Protein AF-A0A364NIR6-F1 (afdb_monomer_lite)

Sequence (88 aa):
MGFGGISIWQLVIVLGIVILLFGTKKLRGLGGDIGSAVKGFKKAMNDEETKETTESADKKKITNEDAQFSEQASTDDKKDKTTDSSSK

Organism: NCBI:txid2219697

Foldseek 3Di:
DDPVPPDPVNVVVVVVVVCVVCPPVNCCVVVVVVVVVVVVVVVVVVVVVCVVPDDDDDDPDPDPDPPPPPDDDDDDDDDDDDDDPDDD

pLDDT: mean 70.18, std 20.46, range [37.03, 95.75]

Secondary structure (DSSP, 8-state):
--STT--HHHHHHHHHHHHHHHHHHHHHHHHHHHHHHHHHHHHHHHHHHHHTS-S---------------------------------

Radius of gyration: 24.42 Å; chains: 1; bounding box: 24×84×45 Å

InterPro domains:
  IPR003369 Sec-independent protein translocase protein TatA/B/E [PF02416] (3-47)
  IPR006312 Sec-independent protein translocase protein TatA/E [MF_00236] (3-88)
  IPR006312 Sec-independent protein translocase protein TatA/E [TIGR01411] (5-50)

Structure (mmCIF, N/CA/C/O backbone):
data_AF-A0A364NIR6-F1
#
_entry.id   AF-A0A364NIR6-F1
#
loop_
_atom_site.group_PDB
_atom_site.id
_atom_site.type_symbol
_atom_site.label_atom_id
_atom_site.label_alt_id
_atom_site.label_comp_id
_atom_site.label_asym_id
_atom_site.label_entity_id
_atom_site.label_seq_id
_atom_site.pdbx_PDB_ins_code
_atom_site.Cartn_x
_atom_site.Cartn_y
_atom_site.Cartn_z
_atom_site.occupancy
_atom_site.B_iso_or_equiv
_atom_site.auth_seq_id
_atom_site.auth_comp_id
_atom_site.auth_asym_id
_atom_site.auth_atom_id
_atom_site.pdbx_PDB_model_num
ATOM 1 N N . MET A 1 1 ? 3.771 -28.377 -5.444 1.00 56.25 1 MET A N 1
ATOM 2 C CA . MET A 1 1 ? 4.481 -27.334 -6.218 1.00 56.25 1 MET A CA 1
ATOM 3 C C . MET A 1 1 ? 4.057 -25.966 -5.679 1.00 56.25 1 MET A C 1
ATOM 5 O O . MET A 1 1 ? 3.346 -25.226 -6.338 1.00 56.25 1 MET A O 1
ATOM 9 N N . GLY A 1 2 ? 4.356 -25.713 -4.399 1.00 52.53 2 GLY A N 1
ATOM 10 C CA . GLY A 1 2 ? 3.831 -24.560 -3.659 1.00 52.53 2 GLY A CA 1
ATOM 11 C C . GLY A 1 2 ? 4.729 -23.330 -3.773 1.00 52.53 2 G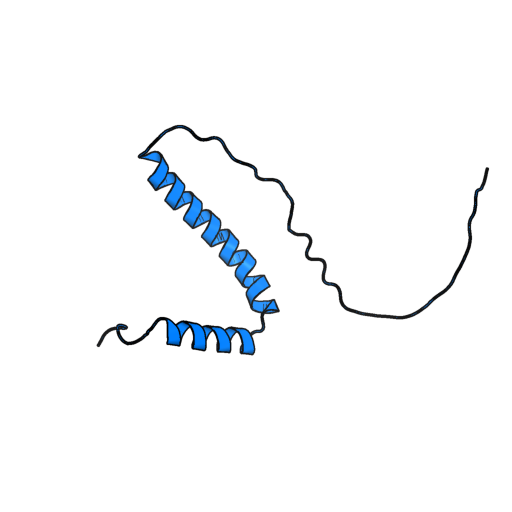LY A C 1
ATOM 12 O O . GLY A 1 2 ? 5.889 -23.448 -4.158 1.00 52.53 2 GLY A O 1
ATOM 13 N N . PHE A 1 3 ? 4.197 -22.177 -3.367 1.00 64.62 3 PHE A N 1
ATOM 14 C CA . PHE A 1 3 ? 4.801 -20.833 -3.351 1.00 64.62 3 PHE A CA 1
ATOM 15 C C . PHE A 1 3 ? 6.136 -20.698 -2.566 1.00 64.62 3 PHE A C 1
ATOM 17 O O . PHE A 1 3 ? 6.630 -19.591 -2.383 1.00 64.62 3 PHE A O 1
ATOM 24 N N . GLY A 1 4 ? 6.774 -21.797 -2.145 1.00 63.81 4 GLY A N 1
ATOM 25 C CA . GLY A 1 4 ? 8.023 -21.826 -1.369 1.00 63.81 4 GLY A CA 1
ATOM 26 C C . GLY A 1 4 ? 9.290 -21.387 -2.118 1.00 63.81 4 GLY A C 1
ATOM 27 O O . GLY A 1 4 ? 10.369 -21.426 -1.541 1.00 63.81 4 GLY A O 1
ATOM 28 N N . GLY A 1 5 ? 9.175 -20.974 -3.384 1.00 71.44 5 GLY A N 1
ATOM 29 C CA . GLY A 1 5 ? 10.262 -20.357 -4.158 1.00 71.44 5 GLY A CA 1
ATOM 30 C C . GLY A 1 5 ? 10.178 -18.830 -4.254 1.00 71.44 5 GLY A C 1
ATOM 31 O O . GLY A 1 5 ? 11.095 -18.200 -4.778 1.00 71.44 5 GLY A O 1
ATOM 32 N N . ILE A 1 6 ? 9.094 -18.216 -3.767 1.00 83.31 6 ILE A N 1
ATOM 33 C CA . ILE A 1 6 ? 8.956 -16.758 -3.763 1.00 83.31 6 ILE A CA 1
ATOM 34 C C . ILE A 1 6 ? 9.648 -16.248 -2.510 1.00 83.31 6 ILE A C 1
ATOM 36 O O . ILE A 1 6 ? 9.066 -16.146 -1.433 1.00 83.31 6 ILE A O 1
ATOM 40 N N . SER A 1 7 ? 10.942 -15.988 -2.653 1.00 87.19 7 SER A N 1
ATOM 41 C CA . SER A 1 7 ? 11.715 -15.357 -1.598 1.00 87.19 7 SER A CA 1
ATOM 42 C C . SER A 1 7 ? 11.348 -13.870 -1.502 1.00 87.19 7 SER A C 1
ATOM 44 O O . SER A 1 7 ? 10.945 -13.222 -2.474 1.00 87.19 7 SER A O 1
ATOM 46 N N . ILE A 1 8 ? 11.473 -13.327 -0.292 1.00 88.44 8 ILE A N 1
ATOM 47 C CA . ILE A 1 8 ? 11.142 -11.935 0.043 1.00 88.44 8 ILE A CA 1
ATOM 48 C C . ILE A 1 8 ? 11.885 -10.959 -0.887 1.00 88.44 8 ILE A C 1
ATOM 50 O O . ILE A 1 8 ? 11.332 -9.936 -1.285 1.00 88.44 8 ILE A O 1
ATOM 54 N N . TRP A 1 9 ? 13.099 -11.315 -1.316 1.00 91.25 9 TRP A N 1
ATOM 55 C CA . TRP A 1 9 ? 13.901 -10.532 -2.262 1.00 91.25 9 TRP A CA 1
ATOM 56 C C . TRP A 1 9 ? 13.223 -10.315 -3.618 1.00 91.25 9 TRP A C 1
ATOM 58 O O . TRP A 1 9 ? 13.289 -9.223 -4.180 1.00 91.25 9 TRP A O 1
ATOM 68 N N . GLN A 1 10 ? 12.526 -11.325 -4.129 1.00 89.44 10 GLN A N 1
ATOM 69 C CA . GLN A 1 10 ? 11.812 -11.261 -5.396 1.00 89.44 10 GLN A CA 1
ATOM 70 C C . GLN A 1 10 ? 10.590 -10.346 -5.271 1.00 89.44 10 GLN A C 1
ATOM 72 O O . GLN A 1 10 ? 10.328 -9.559 -6.177 1.00 89.44 10 GLN A O 1
ATOM 77 N N . LEU A 1 11 ? 9.884 -10.381 -4.134 1.00 91.94 11 LEU A N 1
ATOM 78 C CA . LEU A 1 11 ? 8.748 -9.488 -3.881 1.00 91.94 11 LEU A CA 1
ATOM 79 C C . LEU A 1 11 ? 9.170 -8.015 -3.847 1.00 91.94 11 LEU A C 1
ATOM 81 O O . LEU A 1 11 ? 8.471 -7.180 -4.414 1.00 91.94 11 LEU A O 1
ATOM 85 N N . VAL A 1 12 ? 10.321 -7.692 -3.248 1.00 93.50 12 VAL A N 1
ATOM 86 C CA . VAL A 1 12 ? 10.847 -6.314 -3.219 1.00 93.50 12 VAL A CA 1
ATOM 87 C C . VAL A 1 12 ? 11.186 -5.819 -4.626 1.00 93.50 12 VAL A C 1
ATOM 89 O O . VAL A 1 12 ? 10.834 -4.696 -4.984 1.00 93.50 12 VAL A O 1
ATOM 92 N N . ILE A 1 13 ? 11.821 -6.661 -5.446 1.00 93.88 13 ILE A N 1
ATOM 93 C CA . ILE A 1 13 ? 12.155 -6.331 -6.839 1.00 93.88 13 ILE A CA 1
ATOM 94 C C . ILE A 1 13 ? 10.887 -6.085 -7.663 1.00 93.88 13 ILE A C 1
ATOM 96 O O . ILE A 1 13 ? 10.789 -5.078 -8.363 1.00 93.88 13 ILE A O 1
ATOM 100 N N . VAL A 1 14 ? 9.888 -6.963 -7.542 1.00 94.06 14 VAL A N 1
ATOM 101 C CA . VAL A 1 14 ? 8.602 -6.810 -8.236 1.00 94.06 14 VAL A CA 1
ATOM 102 C C . VAL A 1 14 ? 7.879 -5.543 -7.774 1.00 94.06 14 VAL A C 1
ATOM 104 O O . VAL A 1 14 ? 7.410 -4.769 -8.607 1.00 94.06 14 VAL A O 1
ATOM 107 N N . LEU A 1 15 ? 7.841 -5.280 -6.465 1.00 94.00 15 LEU A N 1
ATOM 108 C CA . LEU A 1 15 ? 7.250 -4.065 -5.904 1.00 94.00 15 LEU A CA 1
ATOM 109 C C . LEU A 1 15 ? 7.932 -2.801 -6.447 1.00 94.00 15 LEU A C 1
ATOM 111 O O . LEU A 1 15 ? 7.247 -1.843 -6.800 1.00 94.00 15 LEU A O 1
ATOM 115 N N . GLY A 1 16 ? 9.262 -2.811 -6.566 1.00 95.12 16 GLY A N 1
ATOM 116 C CA . GLY A 1 16 ? 10.024 -1.709 -7.151 1.00 95.12 16 GLY A CA 1
ATOM 117 C C . GLY A 1 16 ? 9.593 -1.398 -8.585 1.00 95.12 16 GLY A C 1
ATOM 118 O O . GLY A 1 16 ? 9.330 -0.241 -8.911 1.00 95.12 16 GLY A O 1
ATOM 119 N N . ILE A 1 17 ? 9.440 -2.427 -9.424 1.00 95.75 17 ILE A N 1
ATOM 120 C CA . ILE A 1 17 ? 8.972 -2.268 -10.811 1.00 95.75 17 ILE A CA 1
ATOM 121 C C . ILE A 1 17 ? 7.545 -1.708 -10.843 1.00 95.75 17 ILE A C 1
ATOM 123 O O . ILE A 1 17 ? 7.265 -0.786 -11.604 1.00 95.75 17 ILE A O 1
ATOM 127 N N . VAL A 1 18 ? 6.644 -2.208 -9.993 1.00 94.75 18 VAL A N 1
ATOM 128 C CA . VAL A 1 18 ? 5.266 -1.695 -9.897 1.00 94.75 18 VAL A CA 1
ATOM 129 C C . VAL A 1 18 ? 5.262 -0.211 -9.513 1.00 94.75 18 VAL A C 1
ATOM 131 O O . VAL A 1 18 ? 4.568 0.583 -10.143 1.00 94.75 18 VAL A O 1
ATOM 134 N N . ILE A 1 19 ? 6.076 0.199 -8.537 1.00 93.31 19 ILE A N 1
ATOM 135 C CA . ILE A 1 19 ? 6.204 1.611 -8.144 1.00 93.31 19 ILE A CA 1
ATOM 136 C C . ILE A 1 19 ? 6.728 2.469 -9.304 1.00 93.31 19 ILE A C 1
ATOM 138 O O . ILE A 1 19 ? 6.254 3.588 -9.482 1.00 93.31 19 ILE A O 1
ATOM 142 N N . LEU A 1 20 ? 7.677 1.967 -10.098 1.00 94.75 20 LEU A N 1
ATOM 143 C CA . LEU A 1 20 ? 8.212 2.667 -11.272 1.00 94.75 20 LEU A CA 1
ATOM 144 C C . LEU A 1 20 ? 7.168 2.827 -12.388 1.00 94.75 20 LEU A C 1
ATOM 146 O O . LEU A 1 20 ? 7.081 3.898 -12.980 1.00 94.75 20 LEU A O 1
ATOM 150 N N . LEU A 1 21 ? 6.358 1.796 -12.652 1.00 95.31 21 LEU A N 1
ATOM 151 C CA . LEU A 1 21 ? 5.324 1.826 -13.695 1.00 95.31 21 LEU A CA 1
ATOM 152 C C . LEU A 1 21 ? 4.143 2.728 -13.328 1.00 95.31 21 LEU A C 1
ATOM 154 O O . LEU A 1 21 ? 3.677 3.517 -14.145 1.00 95.31 21 LEU A O 1
ATOM 158 N N . PHE A 1 22 ? 3.644 2.602 -12.100 1.00 92.25 22 PHE A N 1
ATOM 159 C CA . PHE A 1 22 ? 2.474 3.353 -11.641 1.00 92.25 22 PHE A CA 1
ATOM 160 C C . PHE A 1 22 ? 2.838 4.726 -11.058 1.00 92.25 22 PHE A C 1
ATOM 162 O O . PHE A 1 22 ? 1.981 5.609 -10.958 1.00 92.25 22 PHE A O 1
ATOM 169 N N . GLY A 1 23 ? 4.101 4.923 -10.680 1.00 89.94 23 GLY A N 1
ATOM 170 C CA . GLY A 1 23 ? 4.587 6.106 -9.982 1.00 89.94 23 GLY A CA 1
ATOM 171 C C . GLY A 1 23 ? 4.143 6.162 -8.514 1.00 89.94 23 GLY A C 1
ATOM 172 O O . GLY A 1 23 ? 3.079 5.682 -8.116 1.00 89.94 23 GLY A O 1
ATOM 173 N N . THR A 1 24 ? 4.930 6.839 -7.677 1.00 89.44 24 THR A N 1
ATOM 174 C CA . THR A 1 24 ? 4.632 6.995 -6.239 1.00 89.44 24 THR A CA 1
ATOM 175 C C . THR A 1 24 ? 3.387 7.843 -5.967 1.00 89.44 24 THR A C 1
ATOM 177 O O . THR A 1 24 ? 2.734 7.648 -4.945 1.00 89.44 24 THR A O 1
ATOM 180 N N . LYS A 1 25 ? 3.008 8.752 -6.880 1.00 89.50 25 LYS A N 1
ATOM 181 C CA . LYS A 1 25 ? 1.804 9.596 -6.744 1.00 89.50 25 LYS A CA 1
ATOM 182 C C . LYS A 1 25 ? 0.509 8.777 -6.742 1.00 89.50 25 LYS A C 1
ATOM 184 O O . LYS A 1 25 ? -0.335 8.986 -5.874 1.00 89.50 25 LYS A O 1
ATOM 189 N N . LYS A 1 26 ? 0.357 7.820 -7.667 1.00 89.19 26 LYS A N 1
ATOM 190 C CA . LYS A 1 26 ? -0.830 6.945 -7.726 1.00 89.19 26 LYS A CA 1
ATOM 191 C C . LYS A 1 26 ? -0.877 6.003 -6.525 1.00 89.19 26 LYS A C 1
ATOM 193 O O . LYS A 1 26 ? -1.925 5.863 -5.901 1.00 89.19 26 LYS A O 1
ATOM 198 N N . LEU A 1 27 ? 0.268 5.418 -6.167 1.00 91.50 27 LEU A N 1
ATOM 199 C CA . LEU A 1 27 ? 0.375 4.514 -5.022 1.00 91.50 27 LEU A CA 1
ATOM 200 C C . LEU A 1 27 ? 0.135 5.219 -3.686 1.00 91.50 27 LEU A C 1
ATOM 202 O O . LEU A 1 27 ? -0.438 4.606 -2.796 1.00 91.50 27 LEU A O 1
ATOM 206 N N . ARG A 1 28 ? 0.527 6.489 -3.526 1.00 88.75 28 ARG A N 1
ATOM 207 C CA . ARG A 1 28 ? 0.262 7.237 -2.290 1.00 88.75 28 ARG A CA 1
ATOM 208 C C . ARG A 1 28 ? -1.207 7.634 -2.154 1.00 88.75 28 ARG A C 1
ATOM 210 O O . ARG A 1 28 ? -1.738 7.522 -1.057 1.00 88.75 28 ARG A O 1
ATOM 217 N N . GLY A 1 29 ? -1.855 8.035 -3.249 1.00 89.75 29 GLY A N 1
ATOM 218 C CA . GLY A 1 29 ? -3.295 8.311 -3.255 1.00 89.75 29 GLY A CA 1
ATOM 219 C C . GLY A 1 29 ? -4.111 7.077 -2.861 1.00 89.75 29 GLY A C 1
ATOM 220 O O . GLY A 1 29 ? -4.764 7.078 -1.826 1.00 89.75 29 GLY A O 1
ATOM 221 N N . LEU A 1 30 ? -3.989 5.982 -3.621 1.00 91.69 30 LEU A N 1
ATOM 222 C CA . LEU A 1 30 ? -4.717 4.736 -3.329 1.00 91.69 30 LEU A CA 1
ATOM 223 C C . LEU A 1 30 ? -4.246 4.042 -2.041 1.00 91.69 30 LEU A C 1
ATOM 225 O O . LEU A 1 30 ? -5.039 3.440 -1.319 1.00 91.69 30 LEU A O 1
ATOM 229 N N . GLY A 1 31 ? -2.952 4.112 -1.737 1.00 90.88 31 GLY A N 1
ATOM 230 C CA . GLY A 1 31 ? -2.374 3.511 -0.540 1.00 90.88 31 GLY A CA 1
ATOM 231 C C . GLY A 1 31 ? -2.770 4.225 0.750 1.00 90.88 31 GLY A C 1
ATOM 232 O O . GLY A 1 31 ? -2.823 3.575 1.789 1.00 90.88 31 GLY A O 1
ATOM 233 N N . GLY A 1 32 ? -3.082 5.525 0.708 1.00 92.00 32 GLY A N 1
ATOM 234 C CA . GLY A 1 32 ? -3.605 6.264 1.859 1.00 92.00 32 GLY A CA 1
ATOM 235 C C . GLY A 1 32 ? -4.987 5.765 2.287 1.00 92.00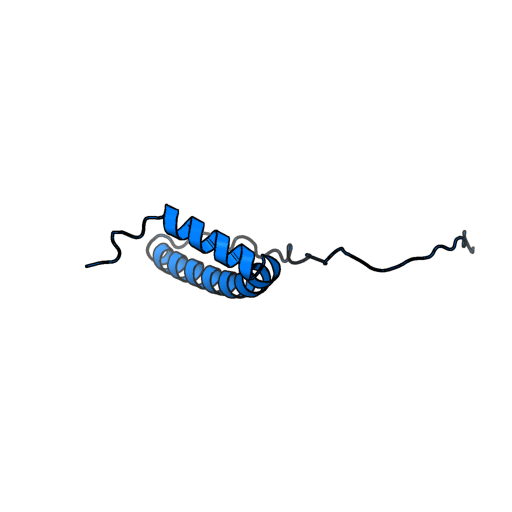 32 GLY A C 1
ATOM 236 O O . GLY A 1 32 ? -5.200 5.479 3.468 1.00 92.00 32 GLY A O 1
ATOM 237 N N . ASP A 1 33 ? -5.887 5.575 1.323 1.00 92.00 33 ASP A N 1
ATOM 238 C CA . ASP A 1 33 ? -7.257 5.112 1.573 1.00 92.00 33 ASP A CA 1
ATOM 239 C C . ASP A 1 33 ? -7.276 3.654 2.049 1.00 92.00 33 ASP A C 1
ATOM 241 O O . ASP A 1 33 ? -7.850 3.327 3.092 1.00 92.00 33 ASP A O 1
ATOM 245 N N . ILE A 1 34 ? -6.561 2.777 1.336 1.00 92.94 34 ILE A N 1
ATOM 246 C CA . ILE A 1 34 ? -6.442 1.359 1.701 1.00 92.94 34 ILE A CA 1
ATOM 247 C C . ILE A 1 34 ? -5.684 1.210 3.025 1.00 92.94 34 ILE A C 1
ATOM 249 O O . ILE A 1 34 ? -6.082 0.435 3.893 1.00 92.94 34 ILE A O 1
ATOM 253 N N . GLY A 1 35 ? -4.613 1.978 3.223 1.00 91.38 35 GLY A N 1
ATOM 254 C CA . GLY A 1 35 ? -3.818 1.959 4.447 1.00 91.38 35 GLY A CA 1
ATOM 255 C C . GLY A 1 35 ? -4.621 2.396 5.669 1.00 91.38 35 GLY A C 1
ATOM 256 O O . GLY A 1 35 ? -4.485 1.795 6.733 1.00 91.38 35 GLY A O 1
ATOM 257 N N . SER A 1 36 ? -5.505 3.384 5.519 1.00 91.81 36 SER A N 1
ATOM 258 C CA . SER A 1 36 ? -6.397 3.836 6.591 1.00 91.81 36 SER A CA 1
ATOM 259 C C . SER A 1 36 ? -7.426 2.765 6.965 1.00 91.81 36 SER A C 1
ATOM 261 O O . SER A 1 36 ? -7.615 2.493 8.154 1.00 91.81 36 SER A O 1
ATOM 263 N N . ALA A 1 37 ? -8.016 2.089 5.973 1.00 93.62 37 ALA A N 1
ATOM 264 C CA . ALA A 1 37 ? -8.934 0.971 6.199 1.00 93.62 37 ALA A CA 1
ATOM 265 C C . ALA A 1 37 ? -8.240 -0.213 6.899 1.00 93.62 37 ALA A C 1
ATOM 267 O O . ALA A 1 37 ? -8.729 -0.726 7.908 1.00 93.62 37 ALA A O 1
ATOM 268 N N . VAL A 1 38 ? -7.049 -0.597 6.430 1.00 93.56 38 VAL A N 1
ATOM 269 C CA . VAL A 1 38 ? -6.255 -1.683 7.027 1.00 93.56 38 VAL A CA 1
ATOM 270 C C . VAL A 1 38 ? -5.758 -1.314 8.431 1.00 93.56 38 VAL A C 1
ATOM 272 O O . VAL A 1 38 ? -5.717 -2.174 9.310 1.00 93.56 38 VAL A O 1
ATOM 275 N N . LYS A 1 39 ? -5.430 -0.042 8.697 1.00 90.25 39 LYS A N 1
ATOM 276 C CA . LYS A 1 39 ? -5.042 0.438 10.037 1.00 90.25 39 LYS A CA 1
ATOM 277 C C . LYS A 1 39 ? -6.190 0.310 11.038 1.00 90.25 39 LYS A C 1
ATOM 279 O O . LYS A 1 39 ? -5.949 -0.108 12.169 1.00 90.25 39 LYS A O 1
ATOM 284 N N . GLY A 1 40 ? -7.417 0.636 10.628 1.00 90.06 40 GLY A N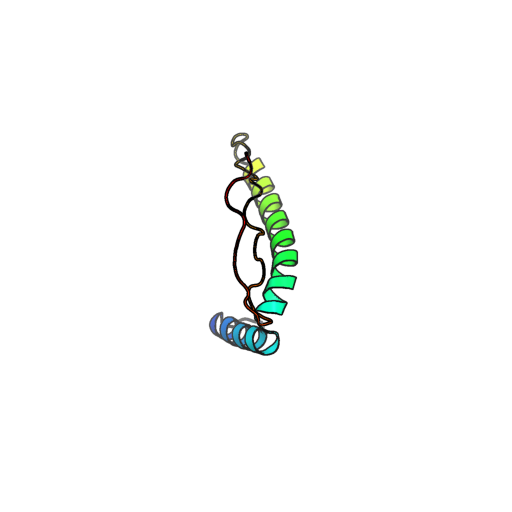 1
ATOM 285 C CA . GLY A 1 40 ? -8.624 0.429 11.434 1.00 90.06 40 GLY A CA 1
ATOM 286 C C . GLY A 1 40 ? -8.872 -1.050 11.725 1.00 90.06 40 GLY A C 1
ATOM 287 O O . GLY A 1 40 ? -9.071 -1.415 12.881 1.00 90.06 40 GLY A O 1
ATOM 288 N N . PHE A 1 41 ? -8.748 -1.903 10.704 1.00 92.44 41 PHE A N 1
ATOM 289 C CA . PHE A 1 41 ? -8.876 -3.355 10.840 1.00 92.44 41 PHE A CA 1
ATOM 290 C C . PHE A 1 41 ? -7.830 -3.951 11.792 1.00 92.44 41 PHE A C 1
ATOM 292 O O . PHE A 1 41 ? -8.185 -4.647 12.740 1.00 92.44 41 PHE A O 1
ATOM 299 N N . LYS A 1 42 ? -6.543 -3.610 11.618 1.00 88.62 42 LYS A N 1
ATOM 300 C CA . LYS A 1 42 ? -5.473 -4.055 12.524 1.00 88.62 42 LYS A CA 1
ATOM 301 C C . LYS A 1 42 ? -5.737 -3.585 13.949 1.00 88.62 42 LYS A C 1
ATOM 303 O O . LYS A 1 42 ? -5.530 -4.350 14.884 1.00 88.62 42 LYS A O 1
ATOM 308 N N . LYS A 1 43 ? -6.186 -2.340 14.128 1.00 87.75 43 LYS A N 1
ATOM 309 C CA . LYS A 1 43 ? -6.477 -1.802 15.457 1.00 87.75 43 LYS A CA 1
ATOM 310 C C . LYS A 1 43 ? -7.644 -2.532 16.117 1.00 87.75 43 LYS A C 1
ATOM 312 O O . LYS A 1 43 ? -7.505 -2.872 17.278 1.00 87.75 43 LYS A O 1
ATOM 317 N N . ALA A 1 44 ? -8.722 -2.820 15.390 1.00 87.81 44 ALA A N 1
ATOM 318 C CA . ALA A 1 44 ? -9.845 -3.600 15.906 1.00 87.81 44 ALA A CA 1
ATOM 319 C C . ALA A 1 44 ? -9.425 -5.029 16.287 1.00 87.81 44 ALA A C 1
ATOM 321 O O . ALA A 1 44 ? -9.691 -5.447 17.404 1.00 87.81 44 ALA A O 1
ATOM 322 N N . MET A 1 45 ? -8.668 -5.723 15.428 1.00 86.06 45 MET A N 1
ATOM 323 C CA . MET A 1 45 ? -8.122 -7.053 15.743 1.00 86.06 45 MET A CA 1
ATOM 324 C C . MET A 1 45 ? -7.214 -7.047 16.980 1.00 86.06 45 MET A C 1
ATOM 326 O O . MET A 1 45 ? -7.304 -7.934 17.816 1.00 86.06 45 MET A O 1
ATOM 330 N N . ASN A 1 46 ? -6.343 -6.041 17.116 1.00 84.62 46 ASN A N 1
ATOM 331 C CA . ASN A 1 46 ? -5.455 -5.939 18.280 1.00 84.62 46 ASN A CA 1
ATOM 332 C C . ASN A 1 46 ? -6.221 -5.523 19.553 1.00 84.62 46 ASN A C 1
ATOM 334 O O . ASN A 1 46 ? -5.810 -5.897 20.646 1.00 84.62 46 ASN A O 1
ATOM 338 N N . ASP A 1 47 ? -7.309 -4.750 19.432 1.00 78.06 47 ASP A N 1
ATOM 339 C CA . ASP A 1 47 ? -8.180 -4.352 20.550 1.00 78.06 47 ASP A CA 1
ATOM 340 C C . ASP A 1 47 ? -9.043 -5.531 21.031 1.00 78.06 47 ASP A C 1
ATOM 342 O O . ASP A 1 47 ? -9.340 -5.615 22.216 1.00 78.06 47 ASP A O 1
ATOM 346 N N . GLU A 1 48 ? -9.403 -6.470 20.149 1.00 66.88 48 GLU A N 1
ATOM 347 C CA . GLU A 1 48 ? -10.048 -7.737 20.523 1.00 66.88 48 GLU A CA 1
ATOM 348 C C . GLU A 1 48 ? -9.068 -8.699 21.209 1.00 66.88 48 GLU A C 1
ATOM 350 O O . GLU A 1 48 ? -9.394 -9.215 22.274 1.00 66.88 48 GLU A O 1
ATOM 355 N N . GLU A 1 49 ? -7.838 -8.852 20.701 1.00 64.06 49 GLU A N 1
ATOM 356 C CA . GLU A 1 49 ? -6.795 -9.643 21.385 1.00 64.06 49 GLU A CA 1
ATOM 357 C C . GLU A 1 49 ? -6.372 -9.025 22.734 1.00 64.06 49 GLU A C 1
ATOM 359 O O . GLU A 1 49 ? -6.085 -9.736 23.695 1.00 64.06 49 GLU A O 1
ATOM 364 N N . THR A 1 50 ? -6.368 -7.691 22.843 1.00 58.41 50 THR A N 1
ATOM 365 C CA . THR A 1 50 ? -6.039 -6.985 24.097 1.00 58.41 50 THR A CA 1
ATOM 366 C C . THR A 1 50 ? -7.211 -6.980 25.086 1.00 58.41 50 THR A C 1
ATOM 368 O O . THR A 1 50 ? -6.980 -6.945 26.288 1.00 58.41 50 THR A O 1
ATOM 371 N N . LYS A 1 51 ? -8.474 -7.079 24.648 1.00 54.47 51 LYS A N 1
ATOM 372 C CA . LYS A 1 51 ? -9.634 -7.137 25.565 1.00 54.47 51 LYS A CA 1
ATOM 373 C C . LYS A 1 51 ? -9.740 -8.433 26.362 1.00 54.47 51 LYS A C 1
ATOM 375 O O . LYS A 1 51 ? -10.363 -8.420 27.419 1.00 54.47 51 LYS A O 1
ATOM 380 N N . GLU A 1 52 ? -9.091 -9.510 25.928 1.00 53.50 52 GLU A N 1
ATOM 381 C CA . GLU A 1 52 ? -8.931 -10.708 26.766 1.00 53.50 52 GLU A CA 1
ATOM 382 C C . GLU A 1 52 ? -7.852 -10.529 27.851 1.00 53.50 52 GLU A C 1
ATOM 384 O O . GLU A 1 52 ? -7.804 -11.289 28.817 1.00 53.50 52 GLU A O 1
ATOM 389 N N . THR A 1 53 ? -7.030 -9.474 27.760 1.00 52.19 53 THR A N 1
ATOM 390 C CA . THR A 1 53 ? -5.961 -9.172 28.717 1.00 52.19 53 THR A CA 1
ATOM 391 C C . THR A 1 53 ? -5.969 -7.681 29.073 1.00 52.19 53 THR A C 1
ATOM 393 O O . THR A 1 53 ? -5.210 -6.886 28.526 1.00 52.19 53 THR A O 1
ATOM 396 N N . THR A 1 54 ? -6.744 -7.311 30.095 1.00 44.22 54 THR A N 1
ATOM 397 C CA . THR A 1 54 ? -6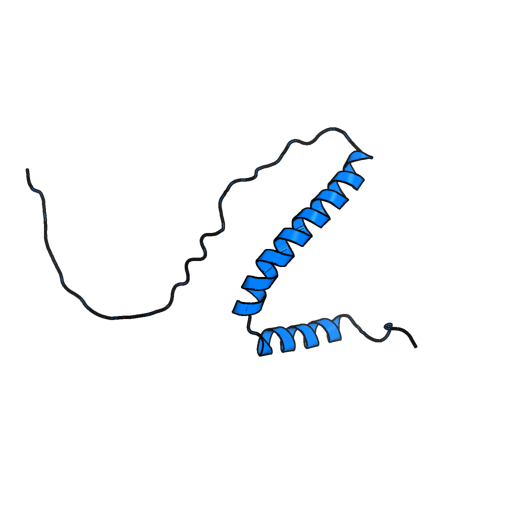.718 -6.006 30.799 1.00 44.22 54 THR A CA 1
ATOM 398 C C . THR A 1 54 ? -7.671 -4.927 30.258 1.00 44.22 54 THR A C 1
ATOM 400 O O . THR A 1 54 ? -7.352 -4.133 29.374 1.00 44.22 54 THR A O 1
ATOM 403 N N . GLU A 1 55 ? -8.823 -4.794 30.920 1.00 50.31 55 GLU A N 1
ATOM 404 C CA . GLU A 1 55 ? -9.486 -3.501 31.097 1.00 50.31 55 GLU A CA 1
ATOM 405 C C . GLU A 1 55 ? -8.487 -2.512 31.727 1.00 50.31 55 GLU A C 1
ATOM 407 O O . GLU A 1 55 ? -8.268 -2.583 32.931 1.00 50.31 55 GLU A O 1
ATOM 412 N N . SER A 1 56 ? -7.827 -1.645 30.946 1.00 51.56 56 SER A N 1
ATOM 413 C CA . SER A 1 56 ? -7.269 -0.328 31.349 1.00 51.56 56 SER A CA 1
ATOM 414 C C . SER A 1 56 ? -6.145 0.116 30.406 1.00 51.56 56 SER A C 1
ATOM 416 O O . SER A 1 56 ? -5.008 -0.306 30.574 1.00 51.56 56 SER A O 1
ATOM 418 N N . ALA A 1 57 ? -6.435 1.022 29.466 1.00 47.00 57 ALA A N 1
ATOM 419 C CA . ALA A 1 57 ? -5.506 2.073 29.014 1.00 47.00 57 ALA A CA 1
ATOM 420 C C . ALA A 1 57 ? -6.178 2.955 27.948 1.00 47.00 57 ALA A C 1
ATOM 422 O O . ALA A 1 57 ? -6.018 2.785 26.742 1.00 47.00 57 ALA A O 1
ATOM 423 N N . ASP A 1 58 ? -6.979 3.894 28.438 1.00 47.25 58 ASP A N 1
ATOM 424 C CA . ASP A 1 58 ? -7.049 5.282 27.983 1.00 47.25 58 ASP A CA 1
ATOM 425 C C . ASP A 1 58 ? -6.488 5.608 26.575 1.00 47.25 58 ASP A C 1
ATOM 427 O O . ASP A 1 58 ? -5.309 5.883 26.353 1.00 47.25 58 ASP A O 1
ATOM 431 N N . LYS A 1 59 ? -7.395 5.563 25.597 1.00 56.59 59 LYS A N 1
ATOM 432 C CA . LYS A 1 59 ? -7.683 6.600 24.589 1.00 56.59 59 LYS A CA 1
ATOM 433 C C . LYS A 1 59 ? -6.587 7.663 24.322 1.00 56.59 59 LYS A C 1
ATOM 435 O O . LYS A 1 59 ? -6.843 8.864 24.368 1.00 56.59 59 LYS A O 1
ATOM 440 N N . LYS A 1 60 ? -5.384 7.255 23.902 1.00 49.66 60 LYS A N 1
ATOM 441 C CA . LYS A 1 60 ? -4.348 8.197 23.440 1.00 49.66 60 LYS A CA 1
ATOM 442 C C . LYS A 1 60 ? -4.671 8.769 22.048 1.00 49.66 60 LYS A C 1
ATOM 444 O O . LYS A 1 60 ? -4.399 8.149 21.023 1.00 49.66 60 LYS A O 1
ATOM 449 N N . LYS A 1 61 ? -5.200 9.998 22.069 1.00 50.56 61 LYS A N 1
ATOM 450 C CA . LYS A 1 61 ? -4.914 11.122 21.154 1.00 50.56 61 LYS A CA 1
ATOM 451 C C . LYS A 1 61 ? -5.211 10.898 19.657 1.00 50.56 61 LYS A C 1
ATOM 453 O O . LYS A 1 61 ? -4.332 10.557 18.873 1.00 50.56 61 LYS A O 1
ATOM 458 N N . ILE A 1 62 ? -6.440 11.216 19.244 1.00 51.75 62 ILE A N 1
ATOM 459 C CA . ILE A 1 62 ? -6.718 11.674 17.873 1.00 51.75 62 ILE A CA 1
ATOM 460 C C . ILE A 1 62 ? -6.537 13.198 17.898 1.00 51.75 62 ILE A C 1
ATOM 462 O O . ILE A 1 62 ? -7.477 13.932 18.187 1.00 51.75 62 ILE A O 1
ATOM 466 N N . THR A 1 63 ? -5.305 13.674 17.700 1.00 41.88 63 THR A N 1
ATOM 467 C CA . THR A 1 63 ? -5.077 15.066 17.281 1.00 41.88 63 THR A CA 1
ATOM 468 C C . THR A 1 63 ? -5.175 15.116 15.765 1.00 41.88 63 THR A C 1
ATOM 470 O O . THR A 1 63 ? -4.514 14.344 15.076 1.00 41.88 63 THR A O 1
ATOM 473 N N . ASN A 1 64 ? -6.044 16.002 15.285 1.00 55.47 64 ASN A N 1
ATOM 474 C CA . ASN A 1 64 ? -6.233 16.370 13.887 1.00 55.47 64 ASN A CA 1
ATOM 475 C C . ASN A 1 64 ? -5.049 17.213 13.394 1.00 55.47 64 ASN A C 1
ATOM 477 O O . ASN A 1 64 ? -5.188 18.414 13.197 1.00 55.47 64 ASN A O 1
ATOM 481 N N . GLU A 1 65 ? -3.885 16.602 13.230 1.00 56.28 65 GLU A N 1
ATOM 482 C CA . GLU A 1 65 ? -2.702 17.224 12.635 1.00 56.28 65 GLU A CA 1
ATOM 483 C C . GLU A 1 65 ? -2.089 16.179 11.686 1.00 56.28 65 GLU A C 1
ATOM 485 O O . GLU A 1 65 ? -2.115 14.992 11.996 1.00 56.28 65 GLU A O 1
ATOM 490 N N . ASP A 1 66 ? -1.596 16.605 10.521 1.00 53.66 66 ASP A N 1
ATOM 491 C CA . ASP A 1 66 ? -0.934 15.789 9.478 1.00 53.66 66 ASP A CA 1
ATOM 492 C C . ASP A 1 66 ? -1.789 15.257 8.311 1.00 53.66 66 ASP A C 1
ATOM 494 O O . ASP A 1 66 ? -1.572 14.161 7.795 1.00 53.66 66 ASP A O 1
ATOM 498 N N . ALA A 1 67 ? -2.689 16.088 7.783 1.00 55.38 67 ALA A N 1
ATOM 499 C CA . ALA A 1 67 ? -3.066 16.003 6.367 1.00 55.38 67 ALA A CA 1
ATOM 500 C C . ALA A 1 67 ? -2.929 17.359 5.657 1.00 55.38 67 ALA A C 1
ATOM 502 O O . ALA A 1 67 ? -3.786 17.751 4.871 1.00 55.38 67 ALA A O 1
ATOM 503 N N . GLN A 1 68 ? -1.839 18.086 5.916 1.00 53.66 68 GLN A N 1
ATOM 504 C CA . GLN A 1 68 ? -1.421 19.195 5.059 1.00 53.66 68 GLN A CA 1
ATOM 505 C C . GLN A 1 68 ? -0.235 18.740 4.201 1.00 53.66 68 GLN A C 1
ATOM 507 O O . GLN A 1 68 ? 0.924 18.983 4.516 1.00 53.66 68 GLN A O 1
ATOM 512 N N . PHE A 1 69 ? -0.530 18.048 3.100 1.00 50.50 69 PHE A N 1
ATOM 513 C CA . PHE A 1 69 ? 0.398 17.935 1.975 1.00 50.50 69 PHE A CA 1
ATOM 514 C C . PHE A 1 69 ? -0.185 18.765 0.832 1.00 50.50 69 PHE A C 1
ATOM 516 O O . PHE A 1 69 ? -0.828 18.244 -0.076 1.00 50.50 69 PHE A O 1
ATOM 523 N N . SER A 1 70 ? -0.037 20.088 0.935 1.00 53.88 70 SER A N 1
ATOM 524 C CA . SER A 1 70 ? -0.271 20.983 -0.193 1.00 53.88 70 SER A CA 1
ATOM 525 C C . SER A 1 70 ? 0.914 20.869 -1.148 1.00 53.88 70 SER A C 1
ATOM 527 O O . SER A 1 70 ? 2.021 21.313 -0.851 1.00 53.88 70 SER A O 1
ATOM 529 N N . GLU A 1 71 ? 0.634 20.219 -2.270 1.00 53.78 71 GLU A N 1
ATOM 530 C CA . GLU A 1 71 ? 1.368 20.198 -3.530 1.00 53.78 71 GLU A CA 1
ATOM 531 C C . GLU A 1 71 ? 2.071 21.547 -3.818 1.00 53.78 71 GLU A C 1
ATOM 533 O O . GLU A 1 71 ? 1.414 22.554 -4.079 1.00 53.78 71 GLU A O 1
ATOM 538 N N . GLN A 1 72 ? 3.408 21.576 -3.784 1.00 53.03 72 GLN A N 1
ATOM 539 C CA . GLN A 1 72 ? 4.209 22.712 -4.250 1.00 53.03 72 GLN A CA 1
ATOM 540 C C . GLN A 1 72 ? 4.949 22.324 -5.539 1.00 53.03 72 GLN A C 1
ATOM 542 O O . GLN A 1 72 ? 5.946 21.608 -5.478 1.00 53.03 72 GLN A O 1
ATOM 547 N N . ALA A 1 73 ? 4.408 22.775 -6.681 1.00 51.38 73 ALA A N 1
ATOM 548 C CA . ALA A 1 73 ? 5.015 22.994 -8.014 1.00 51.38 73 ALA A CA 1
ATOM 549 C C . ALA A 1 73 ? 3.861 23.076 -9.042 1.00 51.38 73 ALA A C 1
ATOM 551 O O . ALA A 1 73 ? 3.041 22.165 -9.067 1.00 51.38 73 ALA A O 1
ATOM 552 N N . SER A 1 74 ? 3.671 24.048 -9.937 1.00 51.44 74 SER A N 1
ATOM 553 C CA . SER A 1 74 ? 4.370 25.263 -10.387 1.00 51.44 74 SER A CA 1
ATOM 554 C C . SER A 1 74 ? 3.396 26.021 -11.313 1.00 51.44 74 SER A C 1
ATOM 556 O O . SER A 1 74 ? 2.586 25.337 -11.930 1.00 51.44 74 SER A O 1
ATOM 558 N N . THR A 1 75 ? 3.534 27.354 -11.429 1.00 37.03 75 THR A N 1
ATOM 559 C CA . THR A 1 75 ? 3.118 28.320 -12.501 1.00 37.03 75 THR A CA 1
ATOM 560 C C . THR A 1 75 ? 2.670 29.615 -11.807 1.00 37.03 75 THR A C 1
ATOM 562 O O . THR A 1 75 ? 1.906 29.523 -10.856 1.00 37.03 75 THR A O 1
ATOM 565 N N . ASP A 1 76 ? 3.021 30.846 -12.160 1.00 42.59 76 ASP A N 1
ATOM 566 C CA . ASP A 1 76 ? 3.7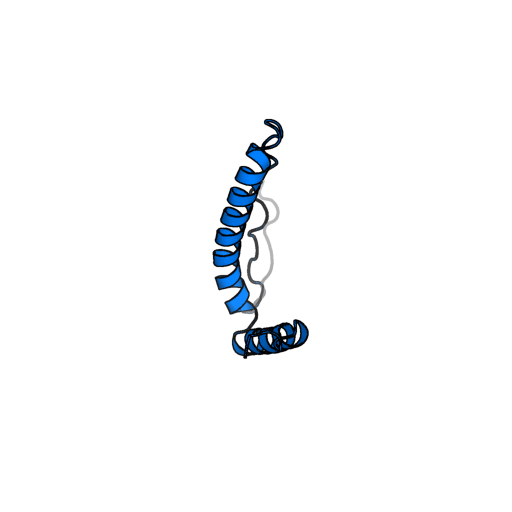94 31.466 -13.237 1.00 42.59 76 ASP A CA 1
ATOM 567 C C . ASP A 1 76 ? 3.976 32.950 -12.814 1.00 42.59 76 ASP A C 1
ATOM 569 O O . ASP A 1 76 ? 3.217 33.461 -11.990 1.00 42.59 76 ASP A O 1
ATOM 573 N N . ASP A 1 77 ? 5.016 33.588 -13.334 1.00 45.69 77 ASP A N 1
ATOM 574 C CA . ASP A 1 77 ? 5.455 34.987 -13.275 1.00 45.69 77 ASP A CA 1
ATOM 575 C C . ASP A 1 77 ? 4.565 36.156 -12.754 1.00 45.69 77 ASP A C 1
ATOM 577 O O . ASP A 1 77 ? 3.390 36.313 -13.080 1.00 45.69 77 ASP A O 1
ATOM 581 N N . LYS A 1 78 ? 5.287 37.121 -12.138 1.00 42.50 78 LYS A N 1
ATOM 582 C CA . LYS A 1 78 ? 5.198 38.602 -12.302 1.00 42.50 78 LYS A CA 1
ATOM 583 C C . LYS A 1 78 ? 4.809 39.473 -11.086 1.00 42.50 78 LYS A C 1
ATOM 585 O O . LYS A 1 78 ? 3.677 39.901 -10.903 1.00 42.50 78 LYS A O 1
ATOM 590 N N . LYS A 1 79 ? 5.850 39.840 -10.327 1.00 44.28 79 LYS A N 1
ATOM 591 C CA . LYS A 1 79 ? 6.281 41.218 -9.977 1.00 44.28 79 LYS A CA 1
ATOM 592 C C . LYS A 1 79 ? 5.279 42.375 -10.215 1.00 44.28 79 LYS A C 1
ATOM 594 O O . LYS A 1 79 ? 5.103 42.776 -11.357 1.00 44.28 79 LYS A O 1
ATOM 599 N N . ASP A 1 80 ? 4.826 43.023 -9.135 1.00 46.12 80 ASP A N 1
ATOM 600 C CA . ASP A 1 80 ? 4.991 44.470 -8.830 1.00 46.12 80 ASP A CA 1
ATOM 601 C C . ASP A 1 80 ? 4.367 44.763 -7.436 1.00 46.12 80 ASP A C 1
ATOM 603 O O . ASP A 1 80 ? 3.222 44.422 -7.179 1.00 46.12 80 ASP A O 1
ATOM 607 N N . LYS A 1 81 ? 5.164 45.042 -6.391 1.00 42.91 81 LYS A N 1
ATOM 608 C CA . LYS A 1 81 ? 5.690 46.341 -5.904 1.00 42.91 81 LYS A CA 1
ATOM 609 C C . LYS A 1 81 ? 4.646 47.214 -5.170 1.00 42.91 81 LYS A C 1
ATOM 611 O O . LYS A 1 81 ? 3.761 47.743 -5.820 1.00 42.91 81 LYS A O 1
ATOM 616 N N . THR A 1 82 ? 4.897 47.441 -3.863 1.00 41.44 82 THR A N 1
ATOM 617 C CA . THR A 1 82 ? 4.710 48.705 -3.083 1.00 41.44 82 THR A CA 1
ATOM 618 C C . THR A 1 82 ? 3.334 49.387 -3.164 1.00 41.44 82 THR A C 1
ATOM 620 O O . THR A 1 82 ? 2.908 49.758 -4.240 1.00 41.44 82 THR A O 1
ATOM 623 N N . THR A 1 83 ? 2.581 49.671 -2.104 1.00 48.88 83 THR A N 1
ATOM 624 C CA . THR A 1 83 ? 2.883 50.378 -0.843 1.00 48.88 83 THR A CA 1
ATOM 625 C C . THR A 1 83 ? 1.533 50.539 -0.136 1.00 48.88 83 THR A C 1
ATOM 627 O O . THR A 1 83 ? 0.607 50.990 -0.798 1.00 48.88 83 THR A O 1
ATOM 630 N N . ASP A 1 84 ? 1.424 50.290 1.169 1.00 44.84 84 ASP A N 1
ATOM 631 C CA . ASP A 1 84 ? 0.550 51.117 2.017 1.00 44.84 84 ASP A CA 1
ATOM 632 C C . ASP A 1 84 ? 1.048 51.046 3.464 1.00 44.84 84 ASP A C 1
ATOM 634 O O . ASP A 1 84 ? 0.782 50.108 4.215 1.00 44.84 84 ASP A O 1
ATOM 638 N N . SER A 1 85 ? 1.886 52.021 3.813 1.00 48.72 85 SER A N 1
ATOM 639 C CA . SER A 1 85 ? 2.137 52.370 5.202 1.00 48.72 85 SER A CA 1
ATOM 640 C C . SER A 1 85 ? 0.948 53.181 5.695 1.00 48.72 85 SER A C 1
ATOM 642 O O . SER A 1 85 ? 0.721 54.286 5.214 1.00 48.72 85 SER A O 1
ATOM 644 N N . SER A 1 86 ? 0.331 52.684 6.762 1.00 46.59 86 SER A N 1
ATOM 645 C CA . SER A 1 86 ? -0.076 53.504 7.901 1.00 46.59 86 SER A CA 1
ATOM 646 C C . SER A 1 86 ? -1.058 54.641 7.585 1.00 46.59 86 SER A C 1
ATOM 648 O O . SER A 1 86 ? -0.702 55.817 7.643 1.00 46.59 86 SER A O 1
ATOM 650 N N . SER A 1 87 ? -2.331 54.303 7.376 1.00 49.44 87 SER A N 1
AT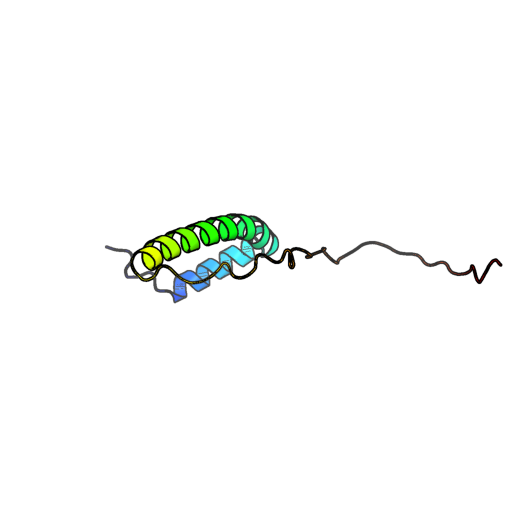OM 651 C CA . SER A 1 87 ? -3.420 55.244 7.655 1.00 49.44 87 SER A CA 1
ATOM 652 C C . SER A 1 87 ? -3.851 55.158 9.120 1.00 49.44 87 SER A C 1
ATOM 654 O O . SER A 1 87 ? -4.544 54.224 9.506 1.00 49.44 87 SER A O 1
ATOM 656 N N . LYS A 1 88 ? -3.462 56.216 9.838 1.00 45.28 88 LYS A N 1
ATOM 657 C CA . LYS A 1 88 ? -4.183 56.915 10.914 1.00 45.28 88 LYS A CA 1
ATOM 658 C C . LYS A 1 88 ? -4.391 56.231 12.267 1.00 45.28 88 LYS A C 1
ATOM 660 O O . LYS A 1 88 ? -5.161 55.257 12.359 1.00 45.28 88 LYS A O 1
#